Protein AF-A0A0K3BDR3-F1 (afdb_monomer_lite)

Secondary structure (DSSP, 8-state):
--TTGGGS-----SPPPSSTT-TT-TTS-S--HHHHHHHHHHHHHHHHHHHHHHHHHHHHHS----HHHHHHHHHHHHHHHHHIIIIIIHHHHS--HHHHHTT-----TTTS-PPPHHHHHHHHHHHHHHHHHTT-

Sequence (136 aa):
MRRRDLHQPVMVTGEVPAVHGANNDPRYPSKRALRMILSFLIDLAVHIGVPVGVAYALDMREPGLTSGQFGMVCVLGFLALSILDRIFLQWAARVTVGKVVTALRTIREDTGGRPTFGMLVKAWLWGIFAAISALG

Structure (mmCIF, N/CA/C/O backbone):
data_AF-A0A0K3BDR3-F1
#
_entry.id   AF-A0A0K3BDR3-F1
#
loop_
_atom_sit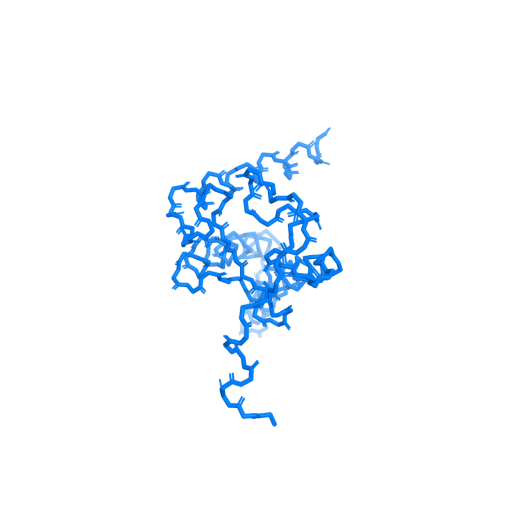e.group_PDB
_atom_site.id
_atom_site.type_symbol
_atom_site.label_atom_id
_atom_site.label_alt_id
_atom_site.label_comp_id
_atom_site.label_asym_id
_atom_site.label_entity_id
_atom_site.label_seq_id
_atom_site.pdbx_PDB_ins_code
_atom_site.Cartn_x
_atom_site.Cartn_y
_atom_site.Cartn_z
_atom_site.occupancy
_atom_site.B_iso_or_equiv
_atom_site.auth_seq_id
_atom_site.auth_comp_id
_atom_site.auth_asym_id
_atom_site.auth_atom_id
_atom_site.pdbx_PDB_model_num
ATOM 1 N N . MET A 1 1 ? -0.346 -20.183 28.435 1.00 50.06 1 MET A N 1
ATOM 2 C CA . MET A 1 1 ? -1.545 -19.323 28.306 1.00 50.06 1 MET A CA 1
ATOM 3 C C . MET A 1 1 ? -2.705 -20.162 27.797 1.00 50.06 1 MET A C 1
ATOM 5 O O . MET A 1 1 ? -2.596 -20.727 26.714 1.00 50.06 1 MET A O 1
ATOM 9 N N . ARG A 1 2 ? -3.774 -20.319 28.588 1.00 49.81 2 ARG A N 1
ATOM 10 C CA . ARG A 1 2 ? -4.975 -21.074 28.199 1.00 49.81 2 ARG A CA 1
ATOM 11 C C . ARG A 1 2 ? -5.895 -20.152 27.396 1.00 49.81 2 ARG A C 1
ATOM 13 O O . ARG A 1 2 ? -6.059 -18.988 27.728 1.00 49.81 2 ARG A O 1
ATOM 20 N N . ARG A 1 3 ? -6.571 -20.680 26.371 1.00 51.91 3 ARG A N 1
ATOM 21 C CA . ARG A 1 3 ? -7.528 -19.939 25.516 1.00 51.91 3 ARG A CA 1
ATOM 22 C C . ARG A 1 3 ? -8.656 -19.234 26.298 1.00 51.91 3 ARG A C 1
ATOM 24 O O . ARG A 1 3 ? -9.254 -18.301 25.780 1.00 51.91 3 ARG A O 1
ATOM 31 N N . ARG A 1 4 ? -8.935 -19.673 27.534 1.00 52.59 4 ARG A N 1
ATOM 32 C CA . ARG A 1 4 ? -9.903 -19.052 28.459 1.00 52.59 4 ARG A CA 1
ATOM 33 C C . ARG A 1 4 ? -9.404 -17.743 29.079 1.00 52.59 4 ARG A C 1
ATOM 35 O O . ARG A 1 4 ? -10.226 -16.895 29.400 1.00 52.59 4 ARG A O 1
ATOM 42 N N . ASP A 1 5 ? -8.093 -17.546 29.168 1.00 53.94 5 ASP A N 1
ATOM 43 C CA . ASP A 1 5 ? -7.493 -16.352 29.778 1.00 53.94 5 ASP A CA 1
ATOM 44 C C . ASP A 1 5 ? -7.598 -15.127 28.842 1.00 53.94 5 ASP A C 1
ATOM 46 O O . ASP A 1 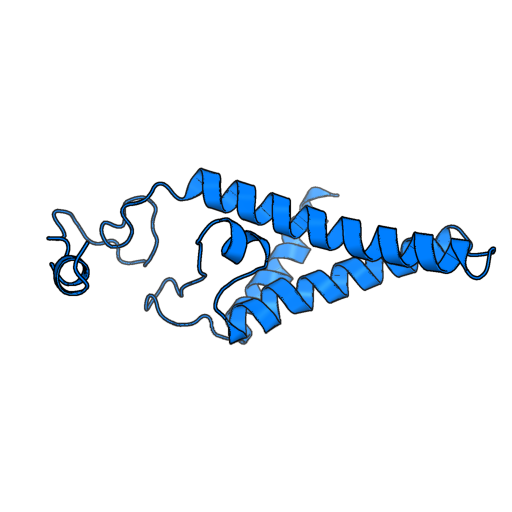5 ? -7.485 -13.990 29.279 1.00 53.94 5 ASP A O 1
ATOM 50 N N . LEU A 1 6 ? -7.882 -15.353 27.550 1.00 54.34 6 LEU A N 1
ATOM 51 C CA . LEU A 1 6 ? -8.125 -14.319 26.531 1.00 54.34 6 LEU A CA 1
ATOM 52 C C . LEU A 1 6 ? -9.557 -13.751 26.555 1.00 54.34 6 LEU A C 1
ATOM 54 O O . LEU A 1 6 ? -9.853 -12.811 25.820 1.00 54.34 6 LEU A O 1
ATOM 58 N N . HIS A 1 7 ? -10.454 -14.342 27.351 1.00 49.19 7 HIS A N 1
ATOM 59 C CA . HIS A 1 7 ? -11.858 -13.935 27.463 1.00 49.19 7 HIS A CA 1
ATOM 60 C C . HIS A 1 7 ? -12.185 -13.242 28.778 1.00 49.19 7 HIS A C 1
ATOM 62 O O . HIS A 1 7 ? -13.355 -12.974 29.036 1.00 49.19 7 HIS A O 1
ATOM 68 N N . GLN A 1 8 ? -11.184 -12.919 29.597 1.00 53.06 8 GLN A N 1
ATOM 69 C CA . GLN A 1 8 ? -11.418 -11.923 30.629 1.00 53.06 8 GLN A CA 1
ATOM 70 C C . GLN A 1 8 ? -11.745 -10.615 29.899 1.00 53.06 8 GLN A C 1
ATOM 72 O O . GLN A 1 8 ? -10.887 -10.129 29.153 1.00 53.06 8 GLN A O 1
ATOM 77 N N . PRO A 1 9 ? -12.975 -10.077 30.014 1.00 55.12 9 PRO A N 1
ATOM 78 C CA . PRO A 1 9 ? -13.242 -8.750 29.498 1.00 55.12 9 PRO A CA 1
ATOM 79 C C . PRO A 1 9 ? -12.232 -7.850 30.192 1.00 55.12 9 PRO A C 1
ATOM 81 O O . PRO A 1 9 ? -12.197 -7.791 31.421 1.00 55.12 9 PRO A O 1
ATOM 84 N N . VAL A 1 10 ? -11.348 -7.222 29.412 1.00 60.09 10 VAL A N 1
ATOM 85 C CA . VAL A 1 10 ? -10.506 -6.155 29.942 1.00 60.09 10 VAL A CA 1
ATOM 86 C C . VAL A 1 10 ? -11.491 -5.193 30.583 1.00 60.09 10 VAL A C 1
ATOM 88 O O . VAL A 1 10 ? -12.335 -4.637 29.882 1.00 60.09 10 VAL A O 1
ATOM 91 N N . MET A 1 11 ? -11.469 -5.104 31.912 1.00 57.34 11 MET A N 1
ATOM 92 C CA . MET A 1 11 ? -12.317 -4.180 32.648 1.00 57.34 11 MET A CA 1
ATOM 93 C C . MET A 1 11 ? -11.915 -2.802 32.144 1.00 57.34 11 MET A C 1
ATOM 95 O O . MET A 1 11 ? -10.816 -2.327 32.424 1.00 57.34 11 MET A O 1
ATOM 99 N N . VAL A 1 12 ? -12.751 -2.229 31.280 1.00 60.12 12 VAL A N 1
ATOM 100 C CA . VAL A 1 12 ? -12.506 -0.937 30.653 1.00 60.12 12 VAL A CA 1
ATOM 101 C C . VAL A 1 12 ? -12.655 0.110 31.749 1.00 60.12 12 VAL A C 1
ATOM 103 O O . VAL A 1 12 ? -13.743 0.605 32.019 1.00 60.12 12 VAL A O 1
ATOM 106 N N . THR A 1 13 ? -11.564 0.399 32.447 1.00 67.31 13 THR A N 1
ATOM 107 C CA . THR A 1 13 ? -11.504 1.461 33.447 1.00 67.31 13 THR A CA 1
ATOM 108 C C . THR A 1 13 ? -11.121 2.751 32.728 1.00 67.31 13 THR A C 1
ATOM 110 O O . THR A 1 13 ? -9.939 3.048 32.567 1.00 67.31 13 THR A O 1
ATOM 113 N N . GLY A 1 14 ? -12.111 3.477 32.208 1.00 71.25 14 GLY A N 1
ATOM 114 C CA . GLY A 1 14 ? -11.894 4.759 31.535 1.00 71.25 14 GLY A CA 1
ATOM 115 C C . GLY A 1 14 ? -13.075 5.193 30.671 1.00 71.25 14 GLY A C 1
ATOM 116 O O . GLY A 1 14 ? -13.889 4.368 30.257 1.00 71.25 14 GLY A O 1
ATOM 117 N N . GLU A 1 15 ? -13.157 6.493 30.394 1.00 81.50 15 GLU A N 1
ATOM 118 C CA . GLU A 1 15 ? -14.127 7.045 29.449 1.00 81.50 15 GLU A CA 1
ATOM 119 C C . GLU A 1 15 ? -13.865 6.470 28.051 1.00 81.50 15 GLU A C 1
ATOM 121 O O . GLU A 1 15 ? -12.743 6.518 27.540 1.00 81.50 15 GLU A O 1
ATOM 126 N N . VAL A 1 16 ? -14.889 5.870 27.443 1.00 82.25 16 VAL A N 1
ATOM 127 C CA . VAL A 1 16 ? -14.779 5.263 26.114 1.00 82.25 16 VAL A CA 1
ATOM 128 C C . VAL A 1 16 ? -14.961 6.358 25.062 1.00 82.25 16 VAL A C 1
ATOM 130 O O . VAL A 1 16 ? -16.044 6.940 24.994 1.00 82.25 16 VAL A O 1
ATOM 133 N N . PRO A 1 17 ? -13.960 6.626 24.203 1.00 84.69 17 PRO A N 1
ATOM 134 C CA . PRO A 1 17 ? -14.101 7.634 23.161 1.00 84.69 17 PRO A CA 1
ATOM 135 C C . PRO A 1 17 ? -15.207 7.266 22.166 1.00 84.69 17 PRO A C 1
ATOM 137 O O . PRO A 1 17 ? -15.361 6.093 21.798 1.00 84.69 17 PRO A O 1
ATOM 140 N N . ALA A 1 18 ? -15.911 8.288 21.665 1.00 86.81 18 ALA A N 1
ATOM 141 C CA . ALA A 1 18 ? -16.951 8.141 20.641 1.00 86.81 18 ALA A CA 1
ATOM 142 C C . ALA A 1 18 ? -16.432 7.462 19.360 1.00 86.81 18 ALA A C 1
ATOM 144 O O . ALA A 1 18 ? -17.175 6.760 18.682 1.00 86.81 18 ALA A O 1
ATOM 145 N N . VAL A 1 19 ? -15.141 7.637 19.059 1.00 88.88 19 VAL A N 1
ATOM 146 C CA . VAL A 1 19 ? -14.467 7.044 17.903 1.00 88.88 19 VAL A CA 1
ATOM 147 C C . VAL A 1 19 ? -13.606 5.856 18.328 1.00 88.88 19 VAL A C 1
ATOM 149 O O . VAL A 1 19 ? -12.772 5.945 19.233 1.00 88.88 19 VAL A O 1
ATOM 152 N N . HIS A 1 20 ? -13.776 4.732 17.637 1.00 89.25 20 HIS A N 1
ATOM 153 C CA . HIS A 1 20 ? -12.941 3.555 17.811 1.00 89.25 20 HIS A CA 1
ATOM 154 C C . HIS A 1 20 ? -11.504 3.807 17.369 1.00 89.25 20 HIS A C 1
ATOM 156 O O . HIS A 1 20 ? -11.236 4.294 16.274 1.00 89.25 20 HIS A O 1
ATOM 162 N N . GLY A 1 21 ? -10.565 3.360 18.197 1.00 84.62 21 GLY A N 1
ATOM 163 C CA . GLY A 1 21 ? -9.151 3.406 17.865 1.00 84.62 21 GLY A CA 1
ATOM 164 C C . GLY A 1 21 ? -8.488 4.752 18.149 1.00 84.62 21 GLY A C 1
ATOM 165 O O . GLY A 1 21 ? -7.315 4.895 17.805 1.00 84.62 21 GLY A O 1
ATOM 166 N N . ALA A 1 22 ? -9.155 5.679 18.840 1.00 86.12 22 ALA A N 1
ATOM 167 C CA . ALA A 1 22 ? -8.516 6.875 19.389 1.00 86.12 22 ALA A CA 1
ATOM 168 C C . ALA A 1 22 ? -7.312 6.521 20.290 1.00 86.12 22 ALA A C 1
ATOM 170 O O . ALA A 1 22 ? -7.214 5.404 20.809 1.00 86.12 22 ALA A O 1
ATOM 171 N N . ASN A 1 23 ? -6.365 7.448 20.471 1.00 82.75 23 ASN A N 1
ATOM 172 C CA . ASN A 1 23 ? -5.106 7.183 21.188 1.00 82.75 23 ASN A CA 1
ATOM 173 C C . ASN A 1 23 ? -5.308 6.743 22.648 1.00 82.75 23 ASN A C 1
ATOM 175 O O . ASN A 1 23 ? -4.532 5.934 23.150 1.00 82.75 23 ASN A O 1
ATOM 179 N N . ASN A 1 24 ? -6.355 7.249 23.298 1.00 83.00 24 ASN A N 1
ATOM 180 C CA . ASN A 1 24 ? -6.762 6.929 24.665 1.00 83.00 24 ASN A CA 1
ATOM 181 C C . ASN A 1 24 ? -7.858 5.854 24.732 1.00 83.00 24 ASN A C 1
ATOM 183 O O . ASN A 1 24 ? -8.442 5.668 25.791 1.00 83.00 24 ASN A O 1
ATOM 187 N N . ASP A 1 25 ? -8.163 5.168 23.626 1.00 86.94 25 ASP A N 1
ATOM 188 C CA . ASP A 1 25 ? -9.225 4.168 23.596 1.00 86.94 25 ASP A CA 1
ATOM 189 C C . ASP A 1 25 ? -8.829 2.924 24.418 1.00 86.94 25 ASP A C 1
ATOM 191 O O . ASP A 1 25 ? -7.961 2.153 23.982 1.00 86.94 25 ASP A O 1
ATOM 195 N N . PRO A 1 26 ? -9.475 2.678 25.576 1.00 86.19 26 PRO A N 1
ATOM 196 C CA . PRO A 1 26 ? -9.125 1.566 26.457 1.00 86.19 26 PRO A CA 1
ATOM 197 C C . PRO A 1 26 ? -9.416 0.194 25.827 1.00 86.19 26 PRO A C 1
ATOM 199 O O . PRO A 1 26 ? -8.858 -0.812 26.265 1.00 86.19 26 PRO A O 1
ATOM 202 N N . ARG A 1 27 ? -10.221 0.135 24.751 1.00 85.12 27 ARG A N 1
ATOM 203 C CA . ARG A 1 27 ? -10.451 -1.089 23.961 1.00 85.12 27 ARG A CA 1
ATOM 204 C C . ARG A 1 27 ? -9.177 -1.564 23.241 1.00 85.12 27 ARG A C 1
ATOM 206 O O . ARG A 1 27 ? -9.101 -2.727 22.850 1.00 85.12 27 ARG A O 1
ATOM 213 N N . TYR A 1 28 ? -8.176 -0.691 23.060 1.00 84.31 28 TYR A N 1
ATOM 214 C CA . TYR A 1 28 ? -6.942 -0.961 22.309 1.00 84.31 28 TYR A CA 1
ATOM 215 C C . TYR A 1 28 ? -5.681 -0.523 23.089 1.00 84.31 28 TYR A C 1
ATOM 217 O O . TYR A 1 28 ? -5.015 0.439 22.693 1.00 84.31 28 TYR A O 1
ATOM 225 N N . PRO A 1 29 ? -5.294 -1.247 24.160 1.00 75.94 29 PRO A N 1
ATOM 226 C CA . PRO A 1 29 ? -4.346 -0.773 25.182 1.00 75.94 29 PRO A CA 1
ATOM 227 C C . PRO A 1 29 ? -2.876 -0.659 24.734 1.00 75.94 29 PRO A C 1
ATOM 229 O O . PRO A 1 29 ? -2.048 -0.075 25.428 1.00 75.94 29 PRO A O 1
ATOM 232 N N . SER A 1 30 ? -2.503 -1.208 23.575 1.00 77.69 30 SER A N 1
ATOM 233 C CA . SER A 1 30 ? -1.125 -1.127 23.075 1.00 77.69 30 SER A CA 1
ATOM 234 C C . SER A 1 30 ? -0.812 0.250 22.473 1.00 77.69 30 SER A C 1
ATOM 236 O O . SER A 1 30 ? -1.603 0.757 21.673 1.00 77.69 30 SER A O 1
ATOM 238 N N . LYS A 1 31 ? 0.386 0.798 22.726 1.00 76.88 31 LYS A N 1
ATOM 239 C CA . LYS A 1 31 ? 0.898 1.971 21.993 1.00 76.88 31 LYS A CA 1
ATOM 240 C C . LYS A 1 31 ? 1.015 1.633 20.499 1.00 76.88 31 LYS A C 1
ATOM 242 O O . LYS A 1 31 ? 1.728 0.704 20.116 1.00 76.88 31 LYS A O 1
ATOM 247 N N . ARG A 1 32 ? 0.280 2.360 19.651 1.00 86.69 32 ARG A N 1
ATOM 248 C CA . ARG A 1 32 ? 0.142 2.061 18.211 1.00 86.69 32 ARG A CA 1
ATOM 249 C C . ARG A 1 32 ? 1.000 2.939 17.307 1.00 86.69 32 ARG A C 1
ATOM 251 O O . ARG A 1 32 ? 1.327 2.489 16.218 1.00 86.69 32 ARG A O 1
ATOM 258 N N . ALA A 1 33 ? 1.404 4.129 17.754 1.00 89.38 33 ALA A N 1
ATOM 259 C CA . ALA A 1 33 ? 2.112 5.109 16.923 1.00 89.38 33 ALA A CA 1
ATOM 260 C C . ALA A 1 33 ? 3.349 4.520 16.225 1.00 89.38 33 ALA A C 1
ATOM 262 O O . ALA A 1 33 ? 3.414 4.530 15.000 1.00 89.38 33 ALA A O 1
ATOM 263 N N . LEU A 1 34 ? 4.266 3.908 16.983 1.00 91.56 34 LEU A N 1
ATOM 264 C CA . LEU A 1 34 ? 5.470 3.292 16.415 1.00 91.56 34 LEU A CA 1
ATOM 265 C C . LEU A 1 34 ? 5.137 2.187 15.402 1.00 91.56 34 LEU A C 1
ATOM 267 O O . LEU A 1 34 ? 5.684 2.172 14.308 1.00 91.56 34 LEU A O 1
ATOM 271 N N . ARG A 1 35 ? 4.201 1.290 15.731 1.00 94.12 35 ARG A N 1
ATOM 272 C CA . ARG A 1 35 ? 3.757 0.225 14.817 1.00 94.12 35 ARG A CA 1
ATOM 273 C C . ARG A 1 35 ? 3.117 0.783 13.550 1.00 94.12 35 ARG A C 1
ATOM 275 O O . ARG A 1 35 ? 3.335 0.230 12.483 1.00 94.12 35 ARG A O 1
ATOM 282 N N . MET A 1 36 ? 2.350 1.867 13.652 1.00 93.75 36 MET A N 1
ATOM 283 C CA . MET A 1 36 ? 1.737 2.519 12.492 1.00 93.75 36 MET A CA 1
ATOM 284 C C . MET A 1 36 ? 2.796 3.156 11.593 1.00 93.75 36 MET A C 1
ATOM 286 O O . MET A 1 36 ? 2.730 2.975 10.381 1.00 93.75 36 MET A O 1
ATOM 290 N N . ILE A 1 37 ? 3.792 3.831 12.176 1.00 95.44 37 ILE A N 1
ATOM 291 C CA . ILE A 1 37 ? 4.921 4.400 11.428 1.00 95.44 37 ILE A CA 1
ATOM 292 C C . ILE A 1 37 ? 5.708 3.282 10.736 1.00 95.44 37 ILE A C 1
ATOM 294 O O . ILE A 1 37 ? 5.917 3.342 9.530 1.00 95.44 37 ILE A O 1
ATOM 298 N N . LEU A 1 38 ? 6.079 2.224 11.464 1.00 96.81 38 LEU A N 1
ATOM 299 C CA . LEU A 1 38 ? 6.793 1.080 10.889 1.00 96.81 38 LEU A CA 1
ATOM 300 C C . LEU A 1 38 ? 5.979 0.386 9.792 1.00 96.81 38 LEU A C 1
ATOM 302 O O . LEU A 1 38 ? 6.526 0.065 8.745 1.00 96.81 38 LEU A O 1
ATOM 306 N N . SER A 1 39 ? 4.672 0.204 9.993 1.00 97.06 39 SER A N 1
ATOM 307 C CA . SER A 1 39 ? 3.778 -0.340 8.968 1.00 97.06 39 SER A CA 1
ATOM 308 C C . SER A 1 39 ? 3.816 0.502 7.701 1.00 97.06 39 SER A C 1
ATOM 310 O O . SER A 1 39 ? 3.901 -0.059 6.617 1.00 97.06 39 SER A O 1
ATOM 312 N N . PHE A 1 40 ? 3.747 1.828 7.832 1.00 95.62 40 PHE A N 1
ATOM 313 C CA . PHE A 1 40 ? 3.796 2.734 6.690 1.00 95.62 40 PHE A CA 1
ATOM 314 C C . PHE A 1 40 ? 5.138 2.650 5.957 1.00 95.62 40 PHE A C 1
ATOM 316 O O . PHE A 1 40 ? 5.150 2.570 4.734 1.00 95.62 40 PHE A O 1
ATOM 323 N N . LEU A 1 41 ? 6.256 2.621 6.687 1.00 97.75 41 LEU A N 1
ATOM 324 C CA . LEU A 1 41 ? 7.587 2.501 6.087 1.00 97.75 41 LEU A CA 1
ATOM 325 C C . LEU A 1 41 ? 7.773 1.166 5.357 1.00 97.75 41 LEU A C 1
ATOM 327 O O . LEU A 1 41 ? 8.365 1.143 4.283 1.00 97.75 41 LEU A O 1
ATOM 331 N N . ILE A 1 42 ? 7.240 0.069 5.905 1.00 98.31 42 ILE A N 1
ATOM 332 C CA . ILE A 1 42 ? 7.255 -1.239 5.238 1.00 98.31 42 ILE A CA 1
ATOM 333 C C . ILE A 1 42 ? 6.406 -1.200 3.965 1.00 98.31 42 ILE A C 1
ATOM 335 O O . ILE A 1 42 ? 6.888 -1.620 2.916 1.00 98.31 42 ILE A O 1
ATOM 339 N N . ASP A 1 43 ? 5.177 -0.676 4.036 1.00 97.75 43 ASP A N 1
ATOM 340 C CA . ASP A 1 43 ? 4.304 -0.539 2.862 1.00 97.75 43 ASP A CA 1
ATOM 341 C C . ASP A 1 43 ? 5.010 0.288 1.771 1.00 97.75 43 ASP A C 1
ATOM 343 O O . ASP A 1 43 ? 5.108 -0.149 0.626 1.00 97.75 43 ASP A O 1
ATOM 347 N N . LEU A 1 44 ? 5.604 1.428 2.140 1.00 96.50 44 LEU A N 1
ATOM 348 C CA . LEU A 1 44 ? 6.351 2.294 1.226 1.00 96.50 44 LEU A CA 1
ATOM 349 C C . LEU A 1 44 ? 7.554 1.577 0.595 1.00 96.50 44 LEU A C 1
ATOM 351 O O . LEU A 1 44 ? 7.750 1.654 -0.618 1.00 96.50 44 LEU A O 1
ATOM 355 N N . ALA A 1 45 ? 8.340 0.856 1.397 1.00 98.31 45 ALA A N 1
ATOM 356 C CA . ALA A 1 45 ? 9.492 0.103 0.911 1.00 98.31 45 ALA A CA 1
ATOM 357 C C . ALA A 1 45 ? 9.079 -0.999 -0.074 1.00 98.31 45 ALA A C 1
ATOM 359 O O . ALA A 1 45 ? 9.750 -1.190 -1.083 1.00 98.31 45 ALA A O 1
ATOM 360 N N . VAL A 1 46 ? 7.962 -1.690 0.173 1.00 98.19 46 VAL A N 1
ATOM 361 C CA . VAL A 1 46 ? 7.428 -2.706 -0.747 1.00 98.19 46 VAL A CA 1
ATOM 362 C C . VAL A 1 46 ? 6.920 -2.063 -2.036 1.00 98.19 46 VAL A C 1
ATOM 364 O O . VAL A 1 46 ? 7.226 -2.554 -3.123 1.00 98.19 46 VAL A O 1
ATOM 367 N N . HIS A 1 47 ? 6.181 -0.954 -1.938 1.00 97.94 47 HIS A N 1
ATOM 368 C CA . HIS A 1 47 ? 5.606 -0.274 -3.103 1.00 97.94 47 HIS A CA 1
ATOM 369 C C . HIS A 1 47 ? 6.679 0.348 -4.002 1.00 97.94 47 HIS A C 1
ATOM 371 O O . HIS A 1 47 ? 6.454 0.441 -5.201 1.00 97.94 47 HIS A O 1
ATOM 377 N N . ILE A 1 48 ? 7.838 0.740 -3.462 1.00 97.81 48 ILE A N 1
ATOM 378 C CA . ILE A 1 48 ? 8.986 1.233 -4.246 1.00 97.81 48 ILE A CA 1
ATOM 379 C C . ILE A 1 48 ? 9.885 0.081 -4.705 1.00 97.81 48 ILE A C 1
ATOM 381 O O . ILE A 1 48 ? 10.260 -0.000 -5.874 1.00 97.81 48 ILE A O 1
ATOM 385 N N . GLY A 1 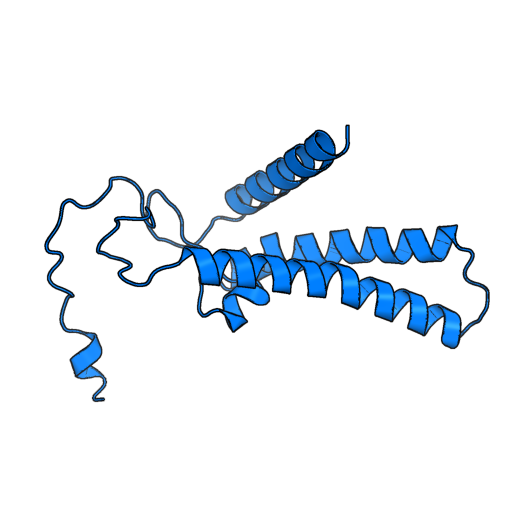49 ? 10.248 -0.812 -3.788 1.00 98.31 49 GLY A N 1
ATOM 386 C CA . GLY A 1 49 ? 11.262 -1.834 -4.020 1.00 98.31 49 GLY A CA 1
ATOM 387 C C . GLY A 1 49 ? 10.837 -2.875 -5.048 1.00 98.31 49 GLY A C 1
ATOM 388 O O . GLY A 1 49 ? 11.645 -3.257 -5.892 1.00 98.31 49 GLY A O 1
ATOM 389 N N . VAL A 1 50 ? 9.571 -3.307 -5.028 1.00 98.50 50 VAL A N 1
ATOM 390 C CA . VAL A 1 50 ? 9.087 -4.322 -5.976 1.00 98.50 50 VAL A CA 1
ATOM 391 C C . VAL A 1 50 ? 9.085 -3.795 -7.419 1.00 98.50 50 VAL A C 1
ATOM 393 O O . VAL A 1 50 ? 9.673 -4.464 -8.266 1.00 98.50 50 VAL A O 1
ATOM 396 N N . PRO A 1 51 ? 8.522 -2.615 -7.748 1.00 98.38 51 PRO A N 1
ATOM 397 C CA . PRO A 1 51 ? 8.570 -2.087 -9.112 1.00 98.38 51 PRO A CA 1
ATOM 398 C C . PRO A 1 51 ? 9.986 -1.792 -9.604 1.00 98.38 51 PRO A C 1
ATOM 400 O O . PRO A 1 51 ? 10.281 -2.083 -10.759 1.00 98.38 51 PRO A O 1
ATOM 403 N N . VAL A 1 52 ? 10.873 -1.286 -8.738 1.00 98.25 52 VAL A N 1
ATOM 404 C CA . VAL A 1 52 ? 12.294 -1.091 -9.078 1.00 98.25 52 VAL A CA 1
ATOM 405 C C . VAL A 1 52 ? 12.960 -2.429 -9.397 1.00 98.25 52 VAL A C 1
ATOM 407 O O . VAL A 1 52 ? 13.637 -2.548 -10.415 1.00 98.25 52 VAL A O 1
ATOM 410 N N . GLY A 1 53 ? 12.732 -3.453 -8.569 1.00 98.19 53 GLY A N 1
ATOM 411 C CA . GLY A 1 53 ? 13.245 -4.800 -8.812 1.00 98.19 53 GLY A CA 1
ATOM 412 C C . GLY A 1 53 ? 12.713 -5.407 -10.111 1.00 98.19 53 GLY A C 1
ATOM 413 O O . GLY A 1 53 ? 13.476 -6.013 -10.856 1.00 98.19 53 GLY A O 1
ATOM 414 N N . VAL A 1 54 ? 11.429 -5.197 -10.423 1.00 98.06 54 VAL A N 1
ATOM 415 C CA . VAL A 1 54 ? 10.819 -5.628 -11.690 1.00 98.06 54 VAL A CA 1
ATOM 416 C C . VAL A 1 54 ? 11.440 -4.892 -12.877 1.00 98.06 54 VAL A C 1
ATOM 418 O O . VAL A 1 54 ? 11.842 -5.543 -13.835 1.00 98.06 54 VAL A O 1
ATOM 421 N N . ALA A 1 55 ? 11.558 -3.564 -12.822 1.00 97.38 55 ALA A N 1
ATOM 422 C CA . ALA A 1 55 ? 12.153 -2.770 -13.896 1.00 97.38 55 ALA A CA 1
ATOM 423 C C . ALA A 1 55 ? 13.611 -3.178 -14.159 1.00 97.38 55 ALA A C 1
ATOM 425 O O . ALA A 1 55 ? 14.002 -3.373 -15.308 1.00 97.38 55 ALA A O 1
ATOM 426 N N . TYR A 1 56 ? 14.385 -3.388 -13.092 1.00 97.56 56 TYR A N 1
ATOM 427 C CA . TYR A 1 56 ? 15.760 -3.871 -13.177 1.00 97.56 56 TYR A CA 1
ATOM 428 C C . TYR A 1 56 ? 15.843 -5.284 -13.770 1.00 97.56 56 TYR A C 1
ATOM 430 O O . TYR A 1 56 ? 16.639 -5.529 -14.669 1.00 97.56 56 TYR A O 1
ATOM 438 N N . ALA A 1 57 ? 14.987 -6.209 -13.325 1.00 97.44 57 ALA A N 1
ATOM 439 C CA . ALA A 1 57 ? 14.948 -7.567 -13.863 1.00 97.44 57 ALA A CA 1
ATOM 440 C C . ALA A 1 57 ? 14.560 -7.604 -15.352 1.00 97.44 57 ALA A C 1
ATOM 442 O O . ALA A 1 57 ? 15.076 -8.438 -16.096 1.00 97.44 57 ALA A O 1
ATOM 443 N N . LEU A 1 58 ? 13.668 -6.710 -15.792 1.00 96.12 58 LEU A N 1
ATOM 444 C CA . LEU A 1 58 ? 13.309 -6.572 -17.204 1.00 96.12 58 LEU A CA 1
ATOM 445 C C . LEU A 1 58 ? 14.502 -6.095 -18.042 1.00 96.12 58 LEU A C 1
ATOM 447 O O . LEU A 1 58 ? 14.767 -6.697 -19.079 1.00 96.12 58 LEU A O 1
ATOM 451 N N . ASP A 1 59 ? 15.247 -5.093 -17.570 1.00 95.75 59 ASP A N 1
ATOM 452 C CA . ASP A 1 59 ? 16.422 -4.572 -18.284 1.00 95.75 59 ASP A CA 1
ATOM 453 C C . ASP A 1 59 ? 17.590 -5.567 -18.292 1.00 95.75 59 ASP A C 1
ATOM 455 O O . ASP A 1 59 ? 18.289 -5.706 -19.287 1.00 95.75 59 ASP A O 1
ATOM 459 N N . MET A 1 60 ? 17.766 -6.353 -17.226 1.00 95.69 60 MET A N 1
ATOM 460 C CA . MET A 1 60 ? 18.751 -7.439 -17.234 1.00 95.69 60 MET A CA 1
ATOM 461 C C . MET A 1 60 ? 18.416 -8.547 -18.237 1.00 95.69 60 MET A C 1
ATOM 463 O O . MET A 1 60 ? 19.323 -9.198 -18.754 1.00 95.69 60 MET A O 1
ATOM 467 N N . ARG A 1 61 ? 17.124 -8.815 -18.463 1.00 94.44 61 ARG A N 1
ATOM 468 C CA . ARG A 1 61 ? 16.676 -9.884 -19.359 1.00 94.44 61 ARG A CA 1
ATOM 469 C C . ARG A 1 61 ? 16.769 -9.469 -20.824 1.00 94.44 61 ARG A C 1
ATOM 471 O O . ARG A 1 61 ? 17.219 -10.265 -21.637 1.00 94.44 61 ARG A O 1
ATOM 478 N N . GLU A 1 62 ? 16.325 -8.258 -21.138 1.00 91.94 62 GLU A N 1
ATOM 479 C CA . GLU A 1 62 ? 16.349 -7.674 -22.481 1.00 91.94 62 GLU A CA 1
ATOM 480 C C . GLU A 1 62 ? 16.877 -6.236 -22.368 1.00 91.94 62 GLU A C 1
ATOM 482 O O . GLU A 1 62 ? 16.084 -5.300 -22.209 1.00 91.94 62 GLU A O 1
ATOM 487 N N . PRO A 1 63 ? 18.211 -6.050 -22.398 1.00 89.25 63 PRO A N 1
ATOM 488 C CA . PRO A 1 63 ? 18.823 -4.740 -22.225 1.00 89.25 63 PRO A CA 1
ATOM 489 C C . PRO A 1 63 ? 18.345 -3.748 -23.277 1.00 89.25 63 PRO A C 1
ATOM 491 O O . PRO A 1 63 ? 18.358 -4.035 -24.476 1.00 89.25 63 PRO A O 1
ATOM 494 N N . GLY A 1 64 ? 17.960 -2.556 -22.829 1.00 90.88 64 GLY A N 1
ATOM 495 C CA . GLY A 1 64 ? 17.491 -1.498 -23.724 1.00 90.88 64 GLY A CA 1
ATOM 496 C C . GLY A 1 64 ? 16.284 -0.727 -23.213 1.00 90.88 64 GLY A C 1
ATOM 497 O O . GLY A 1 64 ? 15.713 0.060 -23.973 1.00 90.88 64 GLY A O 1
ATOM 498 N N . LEU A 1 65 ? 15.889 -0.908 -21.946 1.00 93.06 65 LEU A N 1
ATOM 499 C CA . LEU A 1 65 ? 14.903 -0.023 -21.344 1.00 93.06 65 LEU A CA 1
ATOM 500 C C . LEU A 1 65 ? 15.465 1.397 -21.304 1.00 93.06 65 LEU A C 1
ATOM 502 O O . LEU A 1 65 ? 16.448 1.702 -20.633 1.00 93.06 65 LEU A O 1
ATOM 506 N N . THR A 1 66 ? 14.793 2.304 -22.002 1.00 96.56 66 THR A N 1
ATOM 507 C CA . THR A 1 66 ? 15.065 3.732 -21.846 1.00 96.56 66 THR A CA 1
ATOM 508 C C . THR A 1 66 ? 14.744 4.164 -20.414 1.00 96.56 66 THR A C 1
ATOM 510 O O . THR A 1 66 ? 13.844 3.612 -19.772 1.00 96.56 66 THR A O 1
ATOM 513 N N . SER A 1 67 ? 15.394 5.224 -19.923 1.00 95.06 67 SER A N 1
ATOM 514 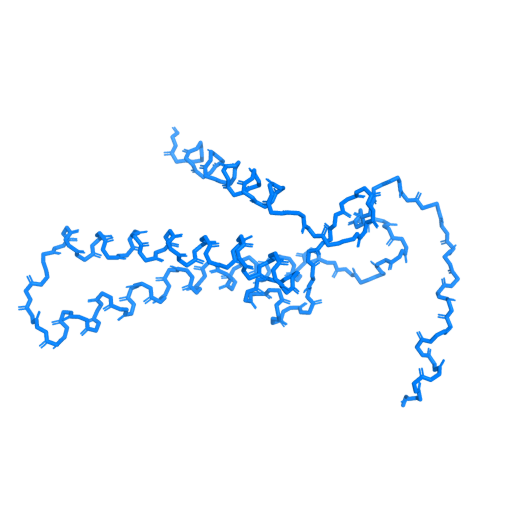C CA . SER A 1 67 ? 15.098 5.783 -18.594 1.00 95.06 67 SER A CA 1
ATOM 515 C C . SER A 1 67 ? 13.615 6.136 -18.418 1.00 95.06 67 SER A C 1
ATOM 517 O O . SER A 1 67 ? 13.067 5.994 -17.327 1.00 95.06 67 SER A O 1
ATOM 519 N N . GLY A 1 68 ? 12.941 6.551 -19.500 1.00 96.50 68 GLY A N 1
ATOM 520 C CA . GLY A 1 68 ? 11.504 6.826 -19.501 1.00 96.50 68 GLY A CA 1
ATOM 521 C C . GLY A 1 68 ? 10.654 5.570 -19.297 1.00 96.50 68 GLY A C 1
ATOM 522 O O . GLY A 1 68 ? 9.733 5.582 -18.484 1.00 96.50 68 GLY A O 1
ATOM 523 N N . GLN A 1 69 ? 10.979 4.468 -19.979 1.00 96.56 69 GLN A N 1
ATOM 524 C CA . GLN A 1 69 ? 10.291 3.187 -19.788 1.00 96.56 69 GLN A CA 1
ATOM 525 C C . GLN A 1 69 ? 10.558 2.614 -18.393 1.00 96.56 69 GLN A C 1
ATOM 527 O O . GLN A 1 69 ? 9.621 2.158 -17.742 1.00 96.56 69 GLN A O 1
ATOM 532 N N . PHE A 1 70 ? 11.797 2.705 -17.899 1.00 97.06 70 PHE A N 1
ATOM 533 C CA . PHE A 1 70 ? 12.141 2.301 -16.535 1.00 97.06 70 PHE A CA 1
ATOM 534 C C . PHE A 1 70 ? 11.312 3.081 -15.506 1.00 97.06 70 PHE A C 1
ATOM 536 O O . PHE A 1 70 ? 10.649 2.494 -14.650 1.00 97.06 70 PHE A O 1
ATOM 543 N N . GLY A 1 71 ? 11.283 4.412 -15.634 1.00 97.06 71 GLY A N 1
ATOM 544 C CA . GLY A 1 71 ? 10.469 5.279 -14.785 1.00 97.06 71 GLY A CA 1
ATOM 545 C C . GLY A 1 71 ? 8.979 4.940 -14.858 1.00 97.06 71 GLY A C 1
ATOM 546 O O . GLY A 1 71 ? 8.315 4.871 -13.825 1.00 97.06 71 GLY A O 1
ATOM 547 N N . MET A 1 72 ? 8.460 4.651 -16.055 1.00 97.94 72 MET A N 1
ATOM 548 C CA . MET A 1 72 ? 7.066 4.254 -16.255 1.00 97.94 72 MET A CA 1
ATOM 549 C C . MET A 1 72 ? 6.728 2.949 -15.523 1.00 97.94 72 MET A C 1
ATOM 551 O O . MET A 1 72 ? 5.715 2.890 -14.829 1.00 97.94 72 MET A O 1
ATOM 555 N N . VAL A 1 73 ? 7.581 1.921 -15.621 1.00 97.50 73 VAL A N 1
ATOM 556 C CA . VAL A 1 73 ? 7.398 0.654 -14.889 1.00 97.50 73 VAL A CA 1
ATOM 557 C C . VAL A 1 73 ? 7.376 0.904 -13.382 1.00 97.50 73 VAL A C 1
ATOM 559 O O . VAL A 1 73 ? 6.490 0.396 -12.693 1.00 97.50 73 VAL A O 1
ATOM 562 N N . CYS A 1 74 ? 8.292 1.731 -12.873 1.00 97.81 74 CYS A N 1
ATOM 563 C CA . CYS A 1 74 ? 8.339 2.085 -11.457 1.00 97.81 74 CYS A CA 1
ATOM 564 C C . CYS A 1 74 ? 7.060 2.795 -10.991 1.00 97.81 74 CYS A C 1
ATOM 566 O O . CYS A 1 74 ? 6.471 2.392 -9.990 1.00 97.81 74 CYS A O 1
ATOM 568 N N . VAL A 1 75 ? 6.595 3.813 -11.722 1.00 97.00 75 VAL A N 1
ATOM 569 C CA . VAL A 1 75 ? 5.393 4.585 -11.361 1.00 97.00 75 VAL A CA 1
ATOM 570 C C . VAL A 1 75 ? 4.133 3.726 -11.447 1.00 97.00 75 VAL A C 1
ATOM 572 O O . VAL A 1 75 ? 3.351 3.681 -10.495 1.00 97.00 75 VAL A O 1
ATOM 575 N N . LEU A 1 76 ? 3.932 3.010 -12.557 1.00 98.00 76 LEU A N 1
ATOM 576 C CA . LEU A 1 76 ? 2.753 2.161 -12.737 1.00 98.00 76 LEU A CA 1
ATOM 577 C C . LEU A 1 76 ? 2.746 0.997 -11.745 1.00 98.00 76 LEU A C 1
ATOM 579 O O . LEU A 1 76 ? 1.703 0.697 -11.163 1.00 98.00 76 LEU A O 1
ATOM 583 N N . GLY A 1 77 ? 3.902 0.377 -11.502 1.00 98.31 77 GLY A N 1
ATOM 584 C CA . GLY A 1 77 ? 4.046 -0.680 -10.508 1.00 98.31 77 GLY A CA 1
ATOM 585 C C . GLY A 1 77 ? 3.776 -0.182 -9.088 1.00 98.31 77 GLY A C 1
ATOM 586 O O . GLY A 1 77 ? 3.064 -0.852 -8.339 1.00 98.31 77 GLY A O 1
ATOM 587 N N . PHE A 1 78 ? 4.269 1.009 -8.730 1.00 97.88 78 PHE A N 1
ATOM 588 C CA . PHE A 1 78 ? 4.003 1.627 -7.430 1.00 97.88 78 PHE A CA 1
ATOM 589 C C . PHE A 1 78 ? 2.503 1.858 -7.237 1.00 97.88 78 PHE A C 1
ATOM 591 O O . PHE A 1 78 ? 1.935 1.456 -6.221 1.00 97.88 78 PHE A O 1
ATOM 598 N N . LEU A 1 79 ? 1.839 2.463 -8.229 1.00 97.44 79 LEU A N 1
ATOM 599 C CA . LEU A 1 79 ? 0.400 2.726 -8.181 1.00 97.44 79 LEU A CA 1
ATOM 600 C C . LEU A 1 79 ? -0.407 1.428 -8.086 1.00 97.44 79 LEU A C 1
ATOM 602 O O . LEU A 1 79 ? -1.305 1.329 -7.249 1.00 97.44 79 LEU A O 1
ATOM 606 N N . ALA A 1 80 ? -0.063 0.422 -8.893 1.00 98.06 80 ALA A N 1
ATOM 607 C CA . ALA A 1 80 ? -0.727 -0.875 -8.877 1.00 98.06 80 ALA A CA 1
ATOM 608 C C . ALA A 1 80 ? -0.601 -1.559 -7.508 1.00 98.06 80 ALA A C 1
ATOM 610 O O . ALA A 1 80 ? -1.611 -1.970 -6.936 1.00 98.06 80 ALA A O 1
ATOM 611 N N . LEU A 1 81 ? 0.607 -1.628 -6.938 1.00 98.25 81 LEU A N 1
ATOM 612 C CA . LEU A 1 81 ? 0.821 -2.208 -5.609 1.00 98.25 81 LEU A CA 1
ATOM 613 C C . LEU A 1 81 ? 0.121 -1.411 -4.513 1.00 98.25 81 LEU A C 1
ATOM 615 O O . LEU A 1 81 ? -0.505 -2.008 -3.642 1.00 98.25 81 LEU A O 1
ATOM 619 N N . SER A 1 82 ? 0.161 -0.081 -4.581 1.00 97.88 82 SER A N 1
ATOM 620 C CA . SER A 1 82 ? -0.528 0.787 -3.628 1.00 97.88 82 SER A CA 1
ATOM 621 C C . SER A 1 82 ? -2.038 0.536 -3.621 1.00 97.88 82 SER A C 1
ATOM 623 O O . SER A 1 82 ? -2.643 0.407 -2.555 1.00 97.88 82 SER A O 1
ATOM 625 N N . ILE A 1 83 ? -2.651 0.402 -4.801 1.00 98.06 83 ILE A N 1
ATOM 626 C CA . ILE A 1 83 ? -4.074 0.074 -4.951 1.00 98.06 83 ILE A CA 1
ATOM 627 C C . ILE A 1 83 ? -4.363 -1.329 -4.405 1.00 98.06 83 ILE A C 1
ATOM 629 O O . ILE A 1 83 ? -5.276 -1.502 -3.591 1.00 98.06 83 ILE A O 1
ATOM 633 N N . LEU A 1 84 ? -3.586 -2.333 -4.820 1.00 98.38 84 LEU A N 1
ATOM 634 C CA . LEU A 1 84 ? -3.761 -3.717 -4.378 1.00 98.38 84 LEU A CA 1
ATOM 635 C C . LEU A 1 84 ? -3.652 -3.844 -2.857 1.00 98.38 84 LEU A C 1
ATOM 637 O O . LEU A 1 84 ? -4.502 -4.472 -2.233 1.00 98.38 84 LEU A O 1
ATOM 641 N N . ASP A 1 85 ? -2.661 -3.204 -2.253 1.00 97.94 85 ASP A N 1
ATOM 642 C CA . ASP A 1 85 ? -2.389 -3.287 -0.824 1.00 97.94 85 ASP A CA 1
ATOM 643 C C . ASP A 1 85 ? -3.383 -2.451 0.007 1.00 97.94 85 ASP A C 1
ATOM 645 O O . ASP A 1 85 ? -4.036 -2.956 0.926 1.00 97.94 85 ASP A O 1
ATOM 649 N N . ARG A 1 86 ? -3.577 -1.169 -0.333 1.00 97.44 86 ARG A N 1
ATOM 650 C CA . ARG A 1 86 ? -4.374 -0.247 0.500 1.00 97.44 86 ARG A CA 1
ATOM 651 C C . ARG A 1 86 ? -5.877 -0.338 0.275 1.00 97.44 86 ARG A C 1
ATOM 653 O O . ARG A 1 86 ? -6.631 0.032 1.179 1.00 97.44 86 ARG A O 1
ATOM 660 N N . ILE A 1 87 ? -6.318 -0.816 -0.889 1.00 97.88 87 ILE A N 1
ATOM 661 C CA . ILE A 1 87 ? -7.740 -0.989 -1.198 1.00 97.88 87 ILE A CA 1
ATOM 662 C C . ILE A 1 87 ? -8.109 -2.464 -1.089 1.00 97.88 87 ILE A C 1
ATOM 664 O O . ILE A 1 87 ? -8.881 -2.825 -0.204 1.00 97.88 87 ILE A O 1
ATOM 668 N N . PHE A 1 88 ? -7.562 -3.327 -1.942 1.00 98.12 88 PHE A N 1
ATOM 669 C CA . PHE A 1 88 ? -8.065 -4.698 -2.064 1.00 98.12 88 PHE A CA 1
ATOM 670 C C . PHE A 1 88 ? -7.665 -5.592 -0.887 1.00 98.12 88 PHE A C 1
ATOM 672 O O . PHE A 1 88 ? -8.540 -6.187 -0.252 1.00 98.12 88 PHE A O 1
ATOM 679 N N . LEU A 1 89 ? -6.380 -5.642 -0.530 1.00 97.56 89 LEU A N 1
ATOM 680 C CA . LEU A 1 89 ? -5.899 -6.422 0.611 1.00 97.56 89 LEU A CA 1
ATOM 681 C C . LEU A 1 89 ? -6.478 -5.875 1.919 1.00 97.56 89 LEU A C 1
ATOM 683 O O . LEU A 1 89 ? -7.011 -6.634 2.733 1.00 97.56 89 LEU A O 1
ATOM 687 N N . GLN A 1 90 ? -6.487 -4.551 2.092 1.00 97.44 90 GLN A N 1
ATOM 688 C CA . GLN A 1 90 ? -7.070 -3.938 3.284 1.00 97.44 90 GLN A CA 1
ATOM 689 C C . GLN A 1 90 ? -8.588 -4.152 3.388 1.00 97.44 90 GLN A C 1
ATOM 691 O O . GLN A 1 90 ? -9.106 -4.315 4.493 1.00 97.44 90 GLN A O 1
ATOM 696 N N . TRP A 1 91 ? -9.323 -4.219 2.281 1.00 97.56 91 TRP A N 1
ATOM 697 C CA . TRP A 1 91 ? -10.745 -4.570 2.290 1.00 97.56 91 TRP A CA 1
ATOM 698 C C . TRP A 1 91 ? -10.970 -6.052 2.642 1.00 97.56 91 TRP A C 1
ATOM 700 O O . TRP A 1 91 ? -11.773 -6.384 3.528 1.00 97.56 91 TRP A O 1
ATOM 710 N N . ALA A 1 92 ? -10.215 -6.946 2.001 1.00 97.00 92 ALA A N 1
ATOM 711 C CA . ALA A 1 92 ? -10.359 -8.395 2.127 1.00 97.00 92 ALA A CA 1
ATOM 712 C C . ALA A 1 92 ? -9.860 -8.939 3.476 1.00 97.00 92 ALA A C 1
ATOM 714 O O . ALA A 1 92 ? -10.502 -9.801 4.082 1.00 97.00 92 ALA A O 1
ATOM 715 N N . ALA A 1 93 ? -8.765 -8.397 4.002 1.00 96.75 93 ALA A N 1
ATOM 716 C CA . ALA A 1 93 ? -8.082 -8.920 5.185 1.00 96.75 93 ALA A CA 1
ATOM 717 C C . ALA A 1 93 ? -7.978 -7.914 6.344 1.00 96.75 93 ALA A C 1
ATOM 719 O O . ALA A 1 93 ? -7.564 -8.288 7.439 1.00 96.75 93 ALA A O 1
ATOM 720 N N . ARG A 1 94 ? -8.421 -6.659 6.162 1.00 97.00 94 ARG A N 1
ATOM 721 C CA . ARG A 1 94 ? -8.273 -5.564 7.147 1.00 97.00 94 ARG A CA 1
ATOM 722 C C . ARG A 1 94 ? -6.817 -5.191 7.432 1.00 97.00 94 ARG A C 1
ATOM 724 O O . ARG A 1 94 ? -6.545 -4.584 8.462 1.00 97.00 94 ARG A O 1
ATOM 731 N N . VAL A 1 95 ? -5.887 -5.536 6.552 1.00 97.50 95 VAL A N 1
ATOM 732 C CA . VAL A 1 95 ? -4.447 -5.320 6.737 1.00 97.50 95 VAL A CA 1
ATOM 733 C C . VAL A 1 95 ? -3.813 -4.843 5.434 1.00 97.50 95 VAL A C 1
ATOM 735 O O . VAL A 1 95 ? -4.333 -5.128 4.366 1.00 97.50 95 VAL A O 1
ATOM 738 N N . THR A 1 96 ? -2.710 -4.113 5.542 1.00 98.06 96 THR A N 1
ATOM 739 C CA . THR A 1 96 ? -1.695 -3.980 4.484 1.00 98.06 96 THR A CA 1
ATOM 740 C C . THR A 1 96 ? -0.518 -4.892 4.817 1.00 98.06 96 THR A C 1
ATOM 742 O O . THR A 1 96 ? -0.465 -5.429 5.931 1.00 98.06 96 THR A O 1
ATOM 745 N N . VAL A 1 97 ? 0.434 -5.058 3.901 1.00 97.56 97 VAL A N 1
ATOM 746 C CA . VAL A 1 97 ? 1.650 -5.863 4.126 1.00 97.56 97 VAL A CA 1
ATOM 747 C C . VAL A 1 97 ? 2.356 -5.470 5.433 1.00 97.56 97 VAL A C 1
ATOM 749 O O . VAL A 1 97 ? 2.586 -6.306 6.306 1.00 97.56 97 VAL A O 1
ATOM 752 N N . GLY A 1 98 ? 2.615 -4.185 5.643 1.00 97.31 98 GLY A N 1
ATOM 753 C CA . GLY A 1 98 ? 3.227 -3.650 6.854 1.00 97.31 98 GLY A CA 1
ATOM 754 C C . GLY A 1 98 ? 2.370 -3.849 8.101 1.00 97.31 98 GLY A C 1
ATOM 755 O O . GLY A 1 98 ? 2.908 -4.086 9.187 1.00 97.31 98 GLY A O 1
ATOM 756 N N . LYS A 1 99 ? 1.035 -3.835 7.980 1.00 97.12 99 LYS A N 1
ATOM 757 C CA . LYS A 1 99 ? 0.148 -4.125 9.120 1.00 97.12 99 LYS A CA 1
ATOM 758 C C . LYS A 1 99 ? 0.202 -5.591 9.523 1.00 97.12 99 LYS A C 1
ATOM 760 O O . LYS A 1 99 ? 0.110 -5.868 10.716 1.00 97.12 99 LYS A O 1
ATOM 765 N N . VAL A 1 100 ? 0.393 -6.512 8.575 1.00 97.12 100 VAL A N 1
ATOM 766 C CA . VAL A 1 100 ? 0.643 -7.926 8.896 1.00 97.12 100 VAL A CA 1
ATOM 767 C C . VAL A 1 100 ? 1.899 -8.040 9.756 1.00 97.12 100 VAL A C 1
ATOM 769 O O . VAL A 1 100 ? 1.842 -8.612 10.842 1.00 97.12 100 VAL A O 1
ATOM 772 N N . VAL A 1 101 ? 2.998 -7.417 9.325 1.00 96.88 101 VAL A N 1
ATOM 773 C CA . VAL A 1 101 ? 4.284 -7.457 10.042 1.00 96.88 101 VAL A CA 1
ATOM 774 C C . VAL A 1 101 ? 4.192 -6.813 11.431 1.00 96.88 101 VAL A C 1
ATOM 776 O O . VAL A 1 101 ? 4.765 -7.310 12.395 1.00 96.88 101 VAL A O 1
ATOM 779 N N . THR A 1 102 ? 3.441 -5.720 11.565 1.00 95.62 102 THR A N 1
ATOM 780 C CA . THR A 1 102 ? 3.342 -4.941 12.815 1.00 95.62 102 THR A CA 1
ATOM 781 C C . THR A 1 102 ? 2.147 -5.317 13.698 1.00 95.62 102 THR A C 1
ATOM 783 O O . THR A 1 102 ? 1.822 -4.593 14.651 1.00 95.62 102 THR A O 1
ATOM 786 N N . ALA A 1 103 ? 1.485 -6.442 13.399 1.00 93.69 103 ALA A N 1
ATOM 787 C CA . ALA A 1 103 ? 0.294 -6.925 14.099 1.00 93.69 103 ALA A CA 1
ATOM 788 C C . ALA A 1 103 ? -0.776 -5.825 14.262 1.00 93.69 103 ALA A C 1
ATOM 790 O O . ALA A 1 103 ? -1.322 -5.584 15.345 1.00 93.69 103 ALA A O 1
ATOM 791 N N . LEU A 1 104 ? -1.026 -5.083 13.186 1.00 94.38 104 LEU A N 1
ATOM 792 C CA . LEU A 1 104 ? -2.053 -4.056 13.087 1.00 94.38 104 LEU A CA 1
ATOM 793 C C . LEU A 1 104 ? -3.208 -4.533 12.211 1.00 94.38 104 LEU A C 1
ATOM 795 O O . LEU A 1 104 ? -3.085 -5.447 11.404 1.00 94.38 104 LEU A O 1
ATOM 799 N N . ARG A 1 105 ? -4.352 -3.869 12.363 1.00 94.50 105 ARG A N 1
ATOM 800 C CA . ARG A 1 105 ? -5.509 -4.025 11.484 1.00 94.50 105 ARG A CA 1
ATOM 801 C C . ARG A 1 105 ? -6.251 -2.709 11.362 1.00 94.50 105 ARG A C 1
ATOM 803 O O . ARG A 1 105 ? -6.371 -1.969 12.335 1.00 94.50 105 ARG A O 1
ATOM 810 N N . THR A 1 106 ? -6.782 -2.452 10.180 1.00 94.62 106 THR A N 1
ATOM 811 C CA . THR A 1 106 ? -7.690 -1.344 9.926 1.00 94.62 106 THR A CA 1
ATOM 812 C C . THR A 1 106 ? -9.070 -1.688 10.471 1.00 94.62 106 THR A C 1
ATOM 814 O O . THR A 1 106 ? -9.605 -2.781 10.254 1.00 94.62 106 THR A O 1
ATOM 817 N N . ILE A 1 107 ? -9.657 -0.732 11.173 1.00 93.69 107 ILE A N 1
ATOM 818 C CA . ILE A 1 107 ? -11.027 -0.781 11.668 1.00 93.69 107 ILE A CA 1
ATOM 819 C C . ILE A 1 107 ? -11.751 0.484 11.230 1.00 93.69 107 ILE A C 1
ATOM 821 O O . ILE A 1 107 ? -11.110 1.484 10.909 1.00 93.69 107 ILE A O 1
ATOM 825 N N . ARG A 1 108 ? -13.081 0.437 11.202 1.00 92.25 108 ARG A N 1
ATOM 826 C CA . ARG A 1 108 ? -13.874 1.659 11.073 1.00 92.25 108 ARG A CA 1
ATOM 827 C C . ARG A 1 108 ? -13.904 2.417 12.391 1.00 92.25 108 ARG A C 1
ATOM 829 O O . ARG A 1 108 ? -14.033 1.808 13.450 1.00 92.25 108 ARG A O 1
ATOM 836 N N . GLU A 1 109 ? -13.855 3.732 12.285 1.00 89.88 109 GLU A N 1
ATOM 837 C CA . GLU A 1 109 ? -13.927 4.662 13.411 1.00 89.88 109 GLU A CA 1
ATOM 838 C C . GLU A 1 109 ? -15.296 4.651 14.106 1.00 89.88 109 GLU A C 1
ATOM 840 O O . GLU A 1 109 ? -15.365 4.713 15.327 1.00 89.88 109 GLU A O 1
ATOM 845 N N . ASP A 1 110 ? -16.385 4.487 13.356 1.00 89.88 110 ASP A N 1
ATOM 846 C CA . ASP A 1 110 ? -17.756 4.529 13.884 1.00 89.88 110 ASP A CA 1
ATOM 847 C C . ASP A 1 110 ? -18.216 3.231 14.570 1.00 89.88 110 ASP A C 1
ATOM 849 O O . ASP A 1 110 ? -19.008 3.258 15.503 1.00 89.88 110 ASP A O 1
ATOM 853 N N . THR A 1 111 ? -17.734 2.079 14.105 1.00 89.75 111 THR A N 1
ATOM 854 C CA . THR A 1 111 ? -18.267 0.755 14.478 1.00 89.75 111 THR A CA 1
ATOM 855 C C . THR A 1 111 ? -17.196 -0.212 14.977 1.00 89.75 111 THR A C 1
ATOM 857 O O . THR A 1 111 ? -17.515 -1.329 15.378 1.00 89.75 111 THR A O 1
ATOM 860 N N . GLY A 1 112 ? -15.906 0.124 14.844 1.00 89.81 112 GLY A N 1
ATOM 861 C CA . GLY A 1 112 ? -14.797 -0.814 15.071 1.00 89.81 112 GLY A CA 1
ATOM 862 C C . GLY A 1 112 ? -14.761 -1.985 14.071 1.00 89.81 112 GLY A C 1
ATOM 863 O O . GLY A 1 112 ? -13.941 -2.904 14.187 1.00 89.81 112 GLY A O 1
ATOM 864 N N . GLY A 1 113 ? -15.661 -1.970 13.081 1.00 91.62 113 GLY A N 1
ATOM 865 C CA . GLY A 1 113 ? -15.930 -3.062 12.155 1.00 91.62 113 GLY A CA 1
ATOM 866 C C . GLY A 1 113 ? -14.936 -3.169 10.997 1.00 91.62 113 GLY A C 1
ATOM 867 O O . GLY A 1 113 ? -13.812 -2.667 11.043 1.00 91.62 113 GLY A O 1
ATOM 868 N N . ARG A 1 114 ? -15.346 -3.877 9.937 1.00 94.75 114 ARG A N 1
ATOM 869 C CA . ARG A 1 114 ? -14.578 -3.980 8.681 1.00 94.75 114 ARG A CA 1
ATOM 870 C C . ARG A 1 114 ? -14.551 -2.638 7.959 1.00 94.75 114 ARG A C 1
ATOM 872 O O . ARG A 1 114 ? -15.607 -2.015 7.893 1.00 94.75 114 ARG A O 1
ATOM 879 N N . PRO A 1 115 ? -13.421 -2.227 7.358 1.00 96.00 115 PRO A N 1
ATOM 880 C CA . PRO A 1 115 ? -13.442 -1.110 6.428 1.00 96.00 115 PRO A CA 1
ATOM 881 C C . PRO A 1 115 ? -14.341 -1.434 5.228 1.00 96.00 115 PRO A C 1
ATOM 883 O O . PRO A 1 115 ? -14.355 -2.566 4.741 1.00 96.00 115 PRO A O 1
ATOM 886 N N . THR A 1 116 ? -15.095 -0.444 4.755 1.00 96.25 116 THR A N 1
ATOM 887 C CA . THR A 1 116 ? -15.854 -0.566 3.505 1.00 96.25 116 THR A CA 1
ATOM 888 C C . THR A 1 116 ? -14.958 -0.225 2.320 1.00 96.25 116 THR A C 1
ATOM 890 O O . THR A 1 116 ? -13.992 0.527 2.457 1.00 96.25 116 THR A O 1
ATOM 893 N N . PHE A 1 117 ? -15.285 -0.755 1.142 1.00 96.50 117 PHE A N 1
ATOM 894 C CA . PHE A 1 117 ? -14.525 -0.483 -0.078 1.00 96.50 117 PHE A CA 1
ATOM 895 C C . PHE A 1 117 ? -14.465 1.023 -0.388 1.00 96.50 117 PHE A C 1
ATOM 897 O O . PHE A 1 117 ? -13.382 1.579 -0.547 1.00 96.50 117 PHE A O 1
ATOM 904 N N . GLY A 1 118 ? -15.613 1.712 -0.357 1.00 96.44 118 GLY A N 1
ATOM 905 C CA . GLY A 1 118 ? -15.685 3.153 -0.628 1.00 96.44 118 GLY A CA 1
ATOM 906 C C . GLY A 1 118 ? -14.878 4.010 0.353 1.00 96.44 118 GLY A C 1
ATOM 907 O O . GLY A 1 118 ? -14.269 4.997 -0.052 1.00 96.44 118 GLY A O 1
ATOM 908 N N . MET A 1 119 ? -14.799 3.612 1.628 1.00 95.94 119 MET A N 1
ATOM 909 C CA . MET A 1 119 ? -13.965 4.305 2.616 1.00 95.94 119 MET A CA 1
ATOM 910 C C . MET A 1 119 ? -12.476 4.203 2.269 1.00 95.94 119 MET A C 1
ATOM 912 O O . MET A 1 119 ? -11.751 5.187 2.389 1.00 95.94 119 MET A O 1
ATOM 916 N N . LEU A 1 120 ? -12.026 3.031 1.813 1.00 97.56 120 LEU A N 1
ATOM 917 C CA . LEU A 1 120 ? -10.633 2.805 1.424 1.00 97.56 120 LEU A CA 1
ATOM 918 C C . LEU A 1 120 ? -10.271 3.554 0.144 1.00 97.56 120 LEU A C 1
ATOM 920 O O . LEU A 1 120 ? -9.227 4.194 0.102 1.00 97.56 120 LEU A O 1
ATOM 924 N N . VAL A 1 121 ? -11.154 3.542 -0.858 1.00 97.75 121 VAL A N 1
ATOM 925 C CA . VAL A 1 121 ? -10.987 4.324 -2.094 1.00 97.75 121 VAL A CA 1
ATOM 926 C C . VAL A 1 121 ? -10.887 5.814 -1.771 1.00 97.75 121 VAL A C 1
ATOM 928 O O . VAL A 1 121 ? -9.949 6.477 -2.205 1.00 97.75 121 VAL A O 1
ATOM 931 N N . LYS A 1 122 ? -11.802 6.341 -0.946 1.00 96.81 122 LYS A N 1
ATOM 932 C CA . LYS A 1 122 ? -11.774 7.745 -0.516 1.00 96.81 122 LYS A CA 1
ATOM 933 C C . LYS A 1 122 ? -10.476 8.080 0.224 1.00 96.81 122 LYS A C 1
ATOM 935 O O . LYS A 1 122 ? -9.860 9.098 -0.072 1.00 96.81 122 LYS A O 1
ATOM 940 N N . ALA A 1 123 ? -10.044 7.231 1.157 1.00 95.31 123 ALA A N 1
ATOM 941 C CA . ALA A 1 123 ? -8.790 7.425 1.887 1.00 95.31 123 ALA A CA 1
ATOM 942 C C . ALA A 1 123 ? -7.559 7.381 0.965 1.00 95.31 123 ALA A C 1
ATOM 944 O O . ALA A 1 123 ? -6.617 8.144 1.165 1.00 95.31 123 ALA A O 1
ATOM 945 N N . TRP A 1 124 ? -7.569 6.518 -0.053 1.00 96.69 124 TRP A N 1
ATOM 946 C CA . TRP A 1 124 ? -6.500 6.432 -1.046 1.00 96.69 124 TRP A CA 1
ATOM 947 C C . TRP A 1 124 ? -6.435 7.687 -1.926 1.00 96.69 124 TRP A C 1
ATOM 949 O O . TRP A 1 124 ? -5.359 8.261 -2.074 1.00 96.69 124 TRP A O 1
ATOM 959 N N . LEU A 1 125 ? -7.582 8.180 -2.411 1.00 96.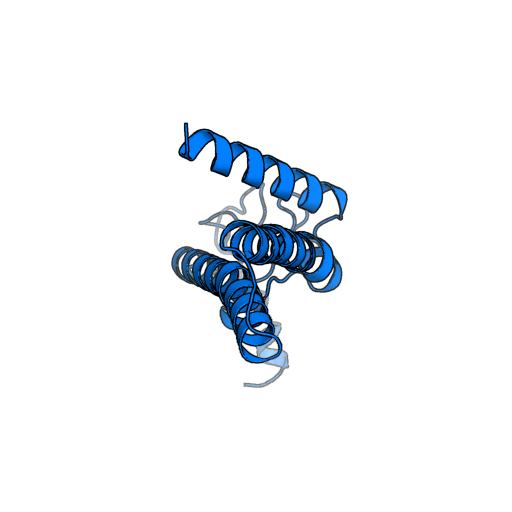88 125 LEU A N 1
ATOM 960 C CA . LEU A 1 125 ? -7.664 9.435 -3.168 1.00 96.88 125 LEU A CA 1
ATOM 961 C C . LEU A 1 125 ? -7.175 10.631 -2.341 1.00 96.88 125 LEU A C 1
ATOM 963 O O . LEU A 1 125 ? -6.367 11.416 -2.826 1.00 96.88 125 LEU A O 1
ATOM 967 N N . TRP A 1 126 ? -7.590 10.743 -1.074 1.00 96.75 126 TRP A N 1
ATOM 968 C CA . TRP A 1 126 ? -7.060 11.774 -0.172 1.00 96.75 126 TRP A CA 1
ATOM 969 C C . TRP A 1 126 ? -5.553 11.655 0.042 1.00 96.75 126 TRP A C 1
ATOM 971 O O . TRP A 1 126 ? -4.869 12.671 0.110 1.00 96.75 126 TRP A O 1
ATOM 981 N N . GLY A 1 127 ? -5.029 10.430 0.112 1.00 90.88 127 GLY A N 1
ATOM 982 C CA . GLY A 1 127 ? -3.592 10.184 0.179 1.00 90.88 127 GLY A CA 1
ATOM 983 C C . GLY A 1 127 ? -2.846 10.709 -1.048 1.00 90.88 127 GLY A C 1
ATOM 984 O O . GLY A 1 127 ? -1.781 11.297 -0.892 1.00 90.88 127 GLY A O 1
ATOM 985 N N . ILE A 1 128 ? -3.418 10.556 -2.246 1.00 92.00 128 ILE A N 1
ATOM 986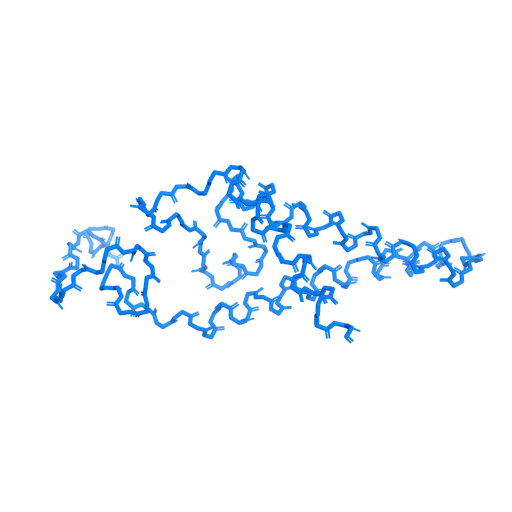 C CA . ILE A 1 128 ? -2.856 11.132 -3.477 1.00 92.00 128 ILE A CA 1
ATOM 987 C C . ILE A 1 128 ? -2.852 12.651 -3.408 1.00 92.00 128 ILE A C 1
ATOM 989 O O . ILE A 1 128 ? -1.810 13.254 -3.642 1.00 92.00 128 ILE A O 1
ATOM 993 N N . PHE A 1 129 ? -3.987 13.266 -3.064 1.00 93.00 129 PHE A N 1
ATOM 994 C CA . PHE A 1 129 ? -4.063 14.721 -2.934 1.00 93.00 129 PHE A CA 1
ATOM 995 C C . PHE A 1 129 ? -3.021 15.242 -1.943 1.00 93.00 129 PHE A C 1
ATOM 997 O O . PHE A 1 129 ? -2.277 16.154 -2.279 1.00 93.00 129 PHE A O 1
ATOM 1004 N N . ALA A 1 130 ? -2.899 14.613 -0.772 1.00 90.19 130 ALA A N 1
ATOM 1005 C CA . ALA A 1 130 ? -1.903 14.988 0.226 1.00 90.19 130 ALA A CA 1
ATOM 1006 C C . ALA A 1 130 ? -0.460 14.842 -0.289 1.00 90.19 130 ALA A C 1
ATOM 1008 O O . ALA A 1 130 ? 0.365 15.715 -0.037 1.00 90.19 130 ALA A O 1
ATOM 1009 N N . ALA A 1 131 ? -0.155 13.766 -1.022 1.00 86.12 131 ALA A N 1
ATOM 1010 C CA . ALA A 1 131 ? 1.169 13.556 -1.602 1.00 86.12 131 ALA A CA 1
ATOM 1011 C C . ALA A 1 131 ? 1.502 14.607 -2.671 1.00 86.12 131 ALA A C 1
ATOM 1013 O O . ALA A 1 131 ? 2.596 15.159 -2.653 1.00 86.12 131 ALA A O 1
ATOM 1014 N N . ILE A 1 132 ? 0.557 14.921 -3.564 1.00 90.38 132 ILE A N 1
ATOM 1015 C CA . ILE A 1 132 ? 0.728 15.963 -4.588 1.00 90.38 132 ILE A CA 1
ATOM 1016 C C . ILE A 1 132 ? 0.910 17.331 -3.926 1.00 90.38 132 ILE A C 1
ATOM 1018 O O . ILE A 1 132 ? 1.826 18.061 -4.288 1.00 90.38 132 ILE A O 1
ATOM 1022 N N . SER A 1 133 ? 0.086 17.665 -2.930 1.00 91.50 133 SER A N 1
ATOM 1023 C CA . SER A 1 133 ? 0.186 18.934 -2.201 1.00 91.50 133 SER A CA 1
ATOM 1024 C C . SER A 1 133 ? 1.494 19.098 -1.429 1.00 91.50 133 SER A C 1
ATOM 1026 O O . SER A 1 133 ? 1.891 20.224 -1.180 1.00 91.50 133 SER A O 1
ATOM 1028 N N . ALA A 1 134 ? 2.157 18.009 -1.036 1.00 85.31 134 ALA A N 1
ATOM 1029 C CA . ALA A 1 134 ? 3.458 18.069 -0.372 1.00 85.31 134 ALA A CA 1
ATOM 1030 C C . ALA A 1 134 ? 4.639 18.258 -1.347 1.00 85.31 134 ALA A C 1
ATOM 1032 O O . ALA A 1 134 ? 5.756 18.505 -0.898 1.00 85.31 134 ALA A O 1
ATOM 1033 N N . LEU A 1 135 ? 4.412 18.088 -2.656 1.00 80.69 135 LEU A N 1
ATOM 1034 C CA . LEU A 1 135 ? 5.427 18.200 -3.711 1.00 80.69 135 LEU A CA 1
ATOM 1035 C C . LEU A 1 135 ? 5.383 19.539 -4.469 1.00 80.69 135 LEU A C 1
ATOM 1037 O O . LEU A 1 135 ? 6.286 19.793 -5.266 1.00 80.69 135 LEU A O 1
ATOM 1041 N N . GLY A 1 136 ? 4.340 20.350 -4.264 1.00 66.81 136 GLY A N 1
ATOM 1042 C CA . GLY A 1 136 ? 4.183 21.697 -4.830 1.00 66.81 136 GLY A CA 1
ATOM 1043 C C . GLY A 1 136 ? 4.384 22.778 -3.782 1.00 66.81 136 GLY A C 1
ATOM 1044 O O . GLY A 1 136 ? 4.777 23.890 -4.191 1.00 66.81 136 GLY A O 1
#

pLDDT: mean 89.7, std 12.8, range [49.19, 98.5]

Radius of gyration: 19.26 Å; chains: 1; bounding box: 37×43×57 Å

Foldseek 3Di:
DDPVVVPPPPPQPDDADQWPPPQPHSVDPDRCPVLVVQLVVVLVCCLQVVLLVVLVVVCVVPPDQDPVNSVVSRVVSSVVSCCCFQQVCCQVPQHGPSCVVSVHGHAGTNPRHRDDNVNSVVVVVVVVVVVVVVVD